Protein AF-A0A2L2YWX6-F1 (afdb_monomer)

pLDDT: mean 83.87, std 11.15, range [50.94, 94.69]

Foldseek 3Di:
DDAAPPPRDDDPDPVVSVLVVLVVVDPVCWDADPPPRDTHSDPVVSQVCCCPVVVDHPPDD

Radius of gyration: 14.0 Å; Cα contacts (8 Å, |Δi|>4): 62; chains: 1; bounding box: 31×22×36 Å

Nearest PDB structures (foldseek):
  1a1l-assembly1_A  TM=6.219E-01  e=4.464E-03  Mus musculus
  8ssu-assembly1_A  TM=6.631E-01  e=1.675E-02  Homo sapiens
  5kkq-assembly2_D  TM=7.809E-01  e=4.138E-02  Homo sapiens
  5yj3-assembly1_C  TM=4.383E-01  e=1.925E-02  Homo sapiens
  8yvb-assembly1_A  TM=4.914E-01  e=2.903E-01  Caenorhabditis elegans

Organism: Parasteatoda tepidariorum (NCBI:txid114398)

InterPro domains:
  IPR013087 Zinc finger C2H2-type [PF00096] (31-54)
  IPR013087 Zinc finger C2H2-type [PS00028] (4-24)
  IPR013087 Zinc finger C2H2-type [PS00028] (33-54)
  IPR013087 Zinc finger C2H2-type [PS50157] (2-29)
  IPR013087 Zinc finger C2H2-type [PS50157] (31-54)
  IPR013087 Zinc finger C2H2-type [SM00355] (2-24)
  IPR013087 Zinc finger C2H2-type [SM00355] (31-54)
  IPR036236 Zinc finger C2H2 superfamily [SSF57667] (2-52)

Sequence (61 aa):
LFQCEICGRCFSSNQRKKTHMETHLDVRNLFTCSLCGKTFTRKDTLQLHMKIVHRVVPITF

Solvent-accessible surface area (backbone atoms only — not comparable to full-atom values): 3859 Å² total; per-residue (Å²): 124,31,63,36,90,86,79,66,51,75,25,96,38,64,69,58,35,56,63,51,50,54,74,72,60,52,82,83,73,45,39,61,40,90,87,77,67,52,73,26,87,40,65,68,59,40,46,50,44,32,42,73,77,72,67,38,78,78,81,79,128

Structure (mmCIF, N/CA/C/O backbone):
data_AF-A0A2L2YWX6-F1
#
_entry.id   AF-A0A2L2YWX6-F1
#
loop_
_atom_site.group_PDB
_atom_site.id
_atom_site.type_symbol
_atom_site.label_atom_id
_atom_site.label_alt_id
_atom_site.label_comp_id
_atom_site.label_asym_id
_atom_site.label_entity_id
_atom_site.label_seq_id
_atom_site.pdbx_PDB_ins_code
_atom_site.Cartn_x
_atom_site.Cartn_y
_atom_site.Cartn_z
_atom_site.occupancy
_atom_site.B_iso_or_equiv
_atom_site.auth_seq_id
_atom_site.auth_comp_id
_atom_site.auth_asym_id
_atom_site.auth_atom_id
_atom_site.pdbx_PDB_model_num
ATOM 1 N N . LEU A 1 1 ? -5.465 3.047 21.858 1.00 80.81 1 LEU A N 1
ATOM 2 C CA . LEU A 1 1 ? -5.560 2.193 20.649 1.00 80.81 1 LEU A CA 1
ATOM 3 C C . LEU A 1 1 ? -6.478 2.887 19.658 1.00 80.81 1 LEU A C 1
ATOM 5 O O . LEU A 1 1 ? -7.511 3.385 20.081 1.00 80.81 1 LEU A O 1
ATOM 9 N N . PHE A 1 2 ? -6.102 2.968 18.383 1.00 91.12 2 PHE A N 1
ATOM 10 C CA . PHE A 1 2 ? -6.952 3.562 17.347 1.00 91.12 2 PHE A CA 1
ATOM 11 C C . PHE A 1 2 ? -7.618 2.435 16.565 1.00 91.12 2 PHE A C 1
ATOM 13 O O . PHE A 1 2 ? -6.943 1.745 15.804 1.00 91.12 2 PHE A O 1
ATOM 20 N N . GLN A 1 3 ? -8.909 2.209 16.798 1.00 92.62 3 GLN A N 1
ATOM 21 C CA . GLN A 1 3 ? -9.650 1.097 16.204 1.00 92.62 3 GLN A CA 1
ATOM 22 C C . GLN A 1 3 ? -10.270 1.502 14.864 1.00 92.62 3 GLN A C 1
ATOM 24 O O . GLN A 1 3 ? -10.849 2.584 14.743 1.00 92.62 3 GLN A O 1
ATOM 29 N N . CYS A 1 4 ? -10.132 0.648 13.852 1.00 90.06 4 CYS A N 1
ATOM 30 C CA . CYS A 1 4 ? -10.872 0.760 12.603 1.00 90.06 4 CYS A CA 1
ATOM 31 C C . CYS A 1 4 ? -12.339 0.396 12.837 1.00 90.06 4 CYS A C 1
ATOM 33 O O . CYS A 1 4 ? -12.631 -0.679 13.351 1.00 90.06 4 CYS A O 1
ATOM 35 N N . GLU A 1 5 ? -13.251 1.270 12.430 1.00 86.12 5 GLU A N 1
ATOM 36 C CA . GLU A 1 5 ? -14.696 1.083 12.624 1.00 86.12 5 GLU A CA 1
ATOM 37 C C . GLU A 1 5 ? -15.308 0.107 11.610 1.00 86.12 5 GLU A C 1
ATOM 39 O O . GLU A 1 5 ? -16.420 -0.361 11.810 1.00 86.12 5 GLU A O 1
ATOM 44 N N . ILE A 1 6 ? -14.569 -0.2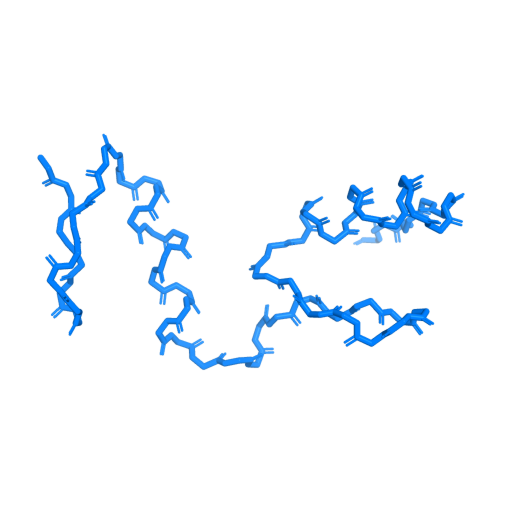44 10.552 1.00 86.12 6 ILE A N 1
ATOM 45 C CA . ILE A 1 6 ? -15.039 -1.151 9.495 1.00 86.12 6 ILE A CA 1
ATOM 46 C C . ILE A 1 6 ? -14.658 -2.604 9.798 1.00 86.12 6 ILE A C 1
ATOM 48 O O . ILE A 1 6 ? -15.485 -3.499 9.675 1.00 86.12 6 ILE A O 1
ATOM 52 N N . CYS A 1 7 ? -13.408 -2.859 10.198 1.00 89.19 7 CYS A N 1
ATOM 53 C CA . CYS A 1 7 ? -12.908 -4.221 10.434 1.00 89.19 7 CYS A CA 1
ATOM 54 C C . CYS A 1 7 ? -12.464 -4.495 11.878 1.00 89.19 7 CYS A C 1
ATOM 56 O O . CYS A 1 7 ? -11.948 -5.570 12.173 1.00 89.19 7 CYS A O 1
ATOM 58 N N . GLY A 1 8 ? -12.592 -3.519 12.781 1.00 89.00 8 GLY A N 1
ATOM 59 C CA . GLY A 1 8 ? -12.243 -3.676 14.195 1.00 89.00 8 GLY A CA 1
ATOM 60 C C . GLY A 1 8 ? -10.742 -3.729 14.499 1.00 89.00 8 GLY A C 1
ATOM 61 O O . GLY A 1 8 ? -10.368 -3.877 15.660 1.00 89.00 8 GLY A O 1
ATOM 62 N N . ARG A 1 9 ? -9.859 -3.593 13.499 1.00 91.62 9 ARG A N 1
ATOM 63 C CA . ARG A 1 9 ? -8.402 -3.685 13.683 1.00 91.62 9 ARG A CA 1
ATOM 64 C C . ARG A 1 9 ? -7.850 -2.505 14.483 1.00 91.62 9 ARG A C 1
ATOM 66 O O . ARG A 1 9 ? -8.190 -1.352 14.221 1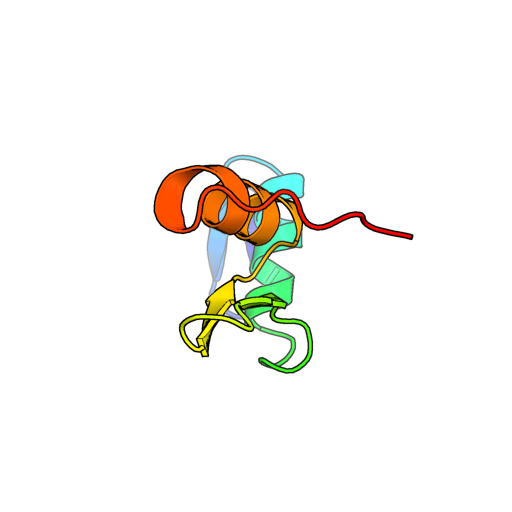.00 91.62 9 ARG A O 1
ATOM 73 N N . CYS A 1 10 ? -6.945 -2.785 15.417 1.00 93.81 10 CYS A N 1
ATOM 74 C CA . CYS A 1 10 ? -6.327 -1.773 16.270 1.00 93.81 10 CYS A CA 1
ATOM 75 C C . CYS A 1 10 ? -4.956 -1.323 15.755 1.00 93.81 10 CYS A C 1
ATOM 77 O O . CYS A 1 10 ? -4.117 -2.137 15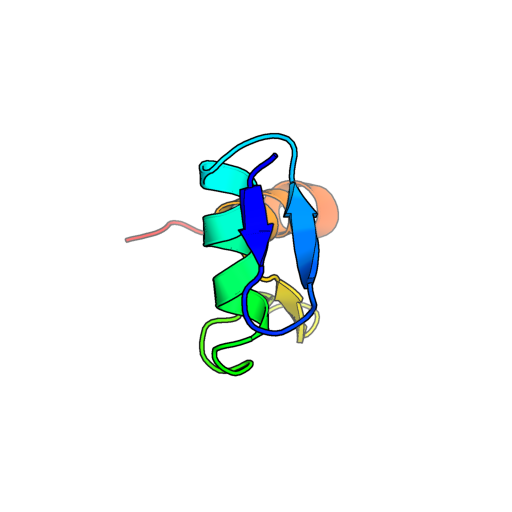.372 1.00 93.81 10 CYS A O 1
ATOM 79 N N . PHE A 1 11 ? -4.705 -0.017 15.827 1.00 94.19 11 PHE A N 1
ATOM 80 C CA . PHE A 1 11 ? -3.447 0.605 15.433 1.00 94.19 11 PHE A CA 1
ATOM 81 C C . PHE A 1 11 ? -2.801 1.357 16.596 1.00 94.19 11 PHE A C 1
ATOM 83 O O . PHE A 1 11 ? -3.475 1.894 17.482 1.00 94.19 11 PHE A O 1
ATOM 90 N N . SER A 1 12 ? -1.469 1.427 16.555 1.00 93.94 12 SER A N 1
ATOM 91 C CA . SER A 1 12 ? -0.651 2.134 17.544 1.00 93.94 12 SER A CA 1
ATOM 92 C C . SER A 1 12 ? -0.682 3.658 17.386 1.00 93.94 12 SER A C 1
ATOM 94 O O . SER A 1 12 ? -0.263 4.368 18.291 1.00 93.94 12 SER A O 1
ATOM 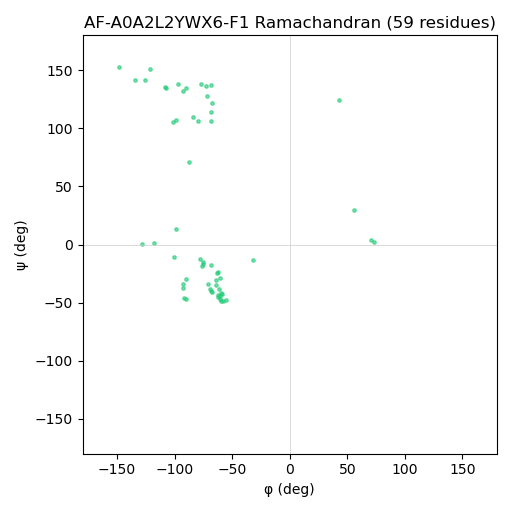96 N N . SER A 1 13 ? -1.162 4.181 16.252 1.00 94.69 13 SER A N 1
ATOM 97 C CA . SER A 1 13 ? -1.278 5.621 16.011 1.00 94.69 13 SER A CA 1
ATOM 98 C C . SER A 1 13 ? -2.469 5.964 15.117 1.00 94.69 13 SER A C 1
ATOM 100 O O . SER A 1 13 ? -2.879 5.161 14.272 1.00 94.69 13 SER A O 1
ATOM 102 N N . ASN A 1 14 ? -2.995 7.184 15.276 1.00 91.06 14 ASN A N 1
ATOM 103 C CA . ASN A 1 14 ? -4.100 7.682 14.458 1.00 91.06 14 ASN A CA 1
ATOM 104 C C . ASN A 1 14 ? -3.715 7.751 12.974 1.00 91.06 14 ASN A C 1
ATOM 106 O O . ASN A 1 14 ? -4.506 7.389 12.111 1.00 91.06 14 ASN A O 1
ATOM 110 N N . GLN A 1 15 ? -2.469 8.139 12.677 1.00 89.81 15 GLN A N 1
ATOM 111 C CA . GLN A 1 15 ? -1.956 8.185 11.306 1.00 89.81 15 GLN A CA 1
ATOM 112 C C . GLN A 1 15 ? -2.025 6.810 10.629 1.00 89.81 15 GLN A C 1
ATOM 114 O O . GLN A 1 15 ? -2.449 6.719 9.481 1.00 89.81 15 GLN A O 1
ATOM 119 N N . ARG A 1 16 ? -1.669 5.736 11.352 1.00 89.94 16 ARG A N 1
ATOM 120 C CA . ARG A 1 16 ? -1.754 4.360 10.839 1.00 89.94 16 ARG A CA 1
ATOM 121 C C . ARG A 1 16 ? -3.202 3.916 10.622 1.00 89.94 16 ARG A C 1
ATOM 123 O O . ARG A 1 16 ? -3.476 3.311 9.588 1.00 89.94 16 ARG A O 1
ATOM 130 N N . LYS A 1 17 ? -4.126 4.254 11.538 1.00 91.44 17 LYS A N 1
ATOM 131 C CA . LYS A 1 17 ? -5.574 4.039 11.329 1.00 91.44 17 LYS A CA 1
ATOM 132 C C . LYS A 1 17 ? -6.033 4.768 10.062 1.00 91.44 17 LYS A C 1
ATOM 134 O O . LYS A 1 17 ? -6.660 4.149 9.215 1.00 91.44 17 LYS A O 1
ATOM 139 N N . LYS A 1 18 ? -5.681 6.047 9.898 1.00 86.62 18 LYS A N 1
ATOM 140 C CA . LYS A 1 18 ? -6.099 6.875 8.757 1.00 86.62 18 LYS A CA 1
ATOM 141 C C . LYS A 1 18 ? -5.636 6.300 7.415 1.00 86.62 18 LYS A C 1
ATOM 143 O O . LYS A 1 18 ? -6.467 6.111 6.539 1.00 86.62 18 LYS A O 1
ATOM 148 N N . THR A 1 19 ? -4.359 5.929 7.287 1.00 84.75 19 THR A N 1
ATOM 149 C CA . THR A 1 19 ? -3.844 5.265 6.069 1.00 84.75 19 THR A CA 1
ATOM 150 C C . THR A 1 19 ? -4.480 3.898 5.833 1.00 84.75 19 THR A C 1
ATOM 152 O O . THR A 1 19 ? -4.628 3.451 4.706 1.00 84.75 19 THR A O 1
ATOM 155 N N . HIS A 1 20 ? -4.863 3.196 6.900 1.00 86.75 20 HIS A N 1
ATOM 156 C CA . HIS A 1 20 ? -5.580 1.936 6.762 1.00 86.75 20 HIS A CA 1
ATOM 157 C C . HIS A 1 20 ? -7.019 2.136 6.263 1.00 86.75 20 HIS A C 1
ATOM 159 O O . HIS A 1 20 ? -7.491 1.313 5.484 1.00 86.75 20 HIS A O 1
ATOM 165 N N . MET A 1 21 ? -7.704 3.224 6.630 1.00 84.56 21 MET A N 1
ATOM 166 C CA . MET A 1 21 ? -9.057 3.509 6.126 1.00 84.56 21 MET A CA 1
ATOM 167 C C . MET A 1 21 ? -9.094 3.661 4.596 1.00 84.56 21 MET A C 1
ATOM 169 O O . MET A 1 21 ? -10.090 3.296 3.978 1.00 84.56 21 MET A O 1
ATOM 173 N N . GLU A 1 22 ? -7.996 4.099 3.970 1.00 78.69 22 GLU A N 1
ATOM 174 C CA . GLU A 1 22 ? -7.854 4.162 2.504 1.00 78.69 22 GLU A CA 1
ATOM 175 C C . GLU A 1 22 ? -7.946 2.774 1.846 1.00 78.69 22 GLU A C 1
ATOM 177 O O . GLU A 1 22 ? -8.334 2.666 0.691 1.00 78.69 22 GLU A O 1
ATOM 182 N N . THR A 1 23 ? -7.654 1.695 2.585 1.00 77.12 23 THR A N 1
ATOM 183 C CA . THR A 1 23 ? -7.807 0.312 2.090 1.00 77.12 23 THR A CA 1
ATOM 184 C C . THR A 1 23 ? -9.259 -0.166 2.064 1.00 77.12 23 THR A C 1
ATOM 186 O O . THR A 1 23 ? -9.565 -1.130 1.369 1.00 77.12 23 THR A O 1
ATOM 189 N N . HIS A 1 24 ? -10.149 0.497 2.808 1.00 80.88 24 HIS A N 1
ATOM 190 C CA . HIS A 1 24 ? -11.585 0.224 2.782 1.00 80.88 24 HIS A CA 1
ATOM 191 C C . HIS A 1 24 ? -12.318 1.069 1.735 1.00 80.88 24 HIS A C 1
ATOM 193 O O . HIS A 1 24 ? -13.325 0.630 1.191 1.00 80.88 24 HIS A O 1
ATOM 199 N N . LEU A 1 25 ? -11.810 2.268 1.446 1.00 71.81 25 LEU A N 1
ATOM 200 C CA . LEU A 1 25 ? -12.346 3.177 0.436 1.00 71.81 25 LEU A CA 1
ATOM 201 C C . LEU A 1 25 ? -11.733 2.854 -0.928 1.00 71.81 25 LEU A C 1
ATOM 203 O O . LEU A 1 25 ? -10.904 3.611 -1.412 1.00 71.81 25 LEU A O 1
ATOM 207 N N . ASP A 1 26 ? -12.143 1.710 -1.476 1.00 59.03 26 ASP A N 1
ATOM 208 C CA . ASP A 1 26 ? -12.040 1.267 -2.871 1.00 59.03 26 ASP A CA 1
ATOM 209 C C . ASP A 1 26 ? -10.706 1.535 -3.612 1.00 59.03 26 ASP A C 1
ATOM 211 O O . ASP A 1 26 ? -10.261 2.663 -3.803 1.00 59.03 26 ASP A O 1
ATOM 215 N N . VAL A 1 27 ? -10.122 0.453 -4.134 1.00 58.25 27 VAL A N 1
ATOM 216 C CA . VAL A 1 27 ? -8.926 0.252 -4.995 1.00 58.25 27 VAL A CA 1
ATOM 217 C C . VAL A 1 27 ? -8.573 1.373 -6.010 1.00 58.25 27 VAL A C 1
ATOM 219 O O . VAL A 1 27 ? -7.465 1.417 -6.543 1.00 58.25 27 VAL A O 1
ATOM 222 N N . ARG A 1 28 ? -9.478 2.315 -6.266 1.00 57.22 28 ARG A N 1
ATOM 223 C CA . ARG A 1 28 ? -9.378 3.445 -7.193 1.00 57.22 28 ARG A CA 1
ATOM 224 C C . ARG A 1 28 ? -8.276 4.468 -6.865 1.00 57.22 28 ARG A C 1
ATOM 226 O O . ARG A 1 28 ? -7.796 5.120 -7.784 1.00 57.22 28 ARG A O 1
ATOM 233 N N . ASN A 1 29 ? -7.837 4.589 -5.609 1.00 58.31 29 ASN A N 1
ATOM 234 C CA . ASN A 1 29 ? -6.737 5.493 -5.216 1.00 58.31 29 ASN A CA 1
ATOM 235 C C . ASN A 1 29 ? -5.382 4.793 -5.063 1.00 58.31 29 ASN A C 1
ATOM 237 O O . ASN A 1 29 ? -4.450 5.350 -4.479 1.00 58.31 29 ASN A O 1
ATOM 241 N N . LEU A 1 30 ? -5.256 3.559 -5.550 1.00 78.19 30 LEU A N 1
ATOM 242 C CA . LEU A 1 30 ? -3.973 2.888 -5.511 1.00 78.19 30 LEU A CA 1
ATOM 243 C C . LEU A 1 30 ? -3.041 3.421 -6.604 1.00 78.19 30 LEU A C 1
ATOM 245 O O . LEU A 1 30 ? -3.407 3.608 -7.763 1.00 78.19 30 LEU A O 1
ATOM 249 N N . PHE A 1 31 ? -1.786 3.611 -6.229 1.00 84.81 31 PHE A N 1
ATOM 250 C CA . PHE A 1 31 ? -0.724 4.039 -7.118 1.00 84.81 31 PHE A CA 1
ATOM 251 C C . PHE A 1 31 ? -0.168 2.813 -7.834 1.00 84.81 31 PHE A C 1
ATOM 253 O O . PHE A 1 31 ? 0.478 1.963 -7.219 1.00 84.81 31 PHE A O 1
ATOM 260 N N . THR A 1 32 ? -0.431 2.703 -9.133 1.00 87.50 32 THR A N 1
ATOM 261 C CA . THR A 1 32 ? 0.036 1.569 -9.937 1.00 87.50 32 THR A CA 1
ATOM 262 C C . THR A 1 32 ? 1.373 1.894 -10.591 1.00 87.50 32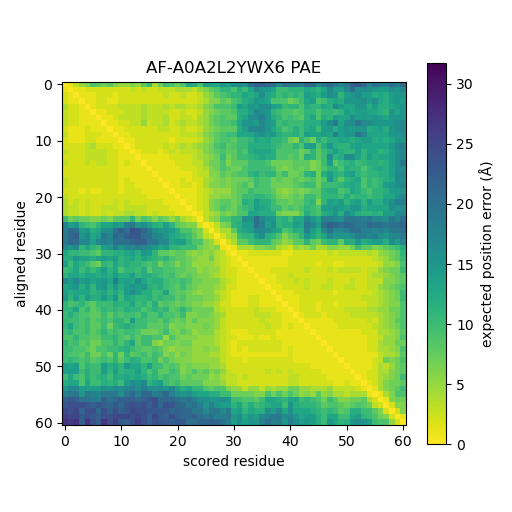 THR A C 1
ATOM 264 O O . THR A 1 32 ? 1.549 2.954 -11.188 1.00 87.50 32 THR A O 1
ATOM 267 N N . CYS A 1 33 ? 2.332 0.977 -10.476 1.00 90.12 33 CYS A N 1
ATOM 268 C CA . CYS A 1 33 ? 3.593 1.054 -11.195 1.00 90.12 33 CYS A CA 1
ATOM 269 C C . CYS A 1 33 ? 3.347 0.859 -12.692 1.00 90.12 33 CYS A C 1
ATOM 271 O O . CYS A 1 33 ? 2.862 -0.190 -13.111 1.00 90.12 33 CYS A O 1
ATOM 273 N N . SER A 1 34 ? 3.736 1.840 -13.504 1.00 87.94 34 SER A N 1
ATOM 274 C CA . SER A 1 34 ? 3.597 1.779 -14.963 1.00 87.94 34 SER A CA 1
ATOM 275 C C . SER A 1 34 ? 4.513 0.748 -15.632 1.00 87.94 34 SER A C 1
ATOM 277 O O . SER A 1 34 ? 4.260 0.376 -16.771 1.00 87.94 34 SER A O 1
ATOM 279 N N . LEU A 1 35 ? 5.561 0.277 -14.946 1.00 89.81 35 LEU A N 1
ATOM 280 C CA . LEU A 1 35 ? 6.547 -0.651 -15.513 1.00 89.81 35 LEU A CA 1
ATOM 281 C C . LEU A 1 35 ? 6.221 -2.124 -15.248 1.00 89.81 35 LEU A C 1
ATOM 283 O O . LEU A 1 35 ? 6.530 -2.972 -16.077 1.00 89.81 35 LEU A O 1
ATOM 287 N N . CYS A 1 36 ? 5.619 -2.444 -14.100 1.00 93.00 36 CYS A N 1
ATOM 288 C CA . CYS A 1 36 ? 5.309 -3.831 -13.728 1.00 93.00 36 CYS A CA 1
ATOM 289 C C . CYS A 1 36 ? 3.851 -4.069 -13.315 1.00 93.00 36 CYS A C 1
ATOM 291 O O . CYS A 1 36 ? 3.506 -5.182 -12.931 1.00 93.00 36 CYS A O 1
ATOM 293 N N . GLY A 1 37 ? 2.998 -3.040 -13.337 1.00 87.25 37 GLY A N 1
ATOM 294 C CA . GLY A 1 37 ? 1.583 -3.150 -12.970 1.00 87.25 37 GLY A CA 1
ATOM 295 C C . GLY A 1 37 ? 1.326 -3.368 -11.476 1.00 87.25 37 GLY A C 1
ATOM 296 O O . GLY A 1 37 ? 0.182 -3.547 -11.072 1.00 87.25 37 GLY A O 1
ATOM 297 N N . LYS A 1 38 ? 2.368 -3.355 -10.633 1.00 88.62 38 LYS A N 1
ATOM 298 C CA . LYS A 1 38 ? 2.233 -3.580 -9.190 1.00 88.62 38 LYS A CA 1
ATOM 299 C C . LYS A 1 38 ? 1.586 -2.377 -8.510 1.00 88.62 38 LYS A C 1
ATOM 301 O O . LYS A 1 38 ? 1.945 -1.232 -8.782 1.00 88.62 38 LYS A O 1
ATOM 306 N N . THR A 1 39 ? 0.656 -2.648 -7.609 1.00 87.38 39 THR A N 1
ATOM 307 C CA . THR A 1 39 ? -0.236 -1.637 -7.044 1.00 87.38 39 THR A CA 1
ATOM 308 C C . THR A 1 39 ? 0.122 -1.327 -5.589 1.00 87.38 39 THR A C 1
ATOM 310 O O . THR A 1 39 ? 0.372 -2.236 -4.797 1.00 87.38 39 THR A O 1
ATOM 313 N N . PHE A 1 40 ? 0.157 -0.044 -5.226 1.00 86.50 40 PHE A N 1
ATOM 314 C CA . PHE A 1 40 ? 0.567 0.436 -3.904 1.00 86.50 40 PHE A CA 1
ATOM 315 C C . PHE A 1 40 ? -0.507 1.329 -3.289 1.00 86.50 40 PHE A C 1
ATOM 317 O O . PHE A 1 40 ? -1.095 2.164 -3.966 1.00 86.50 40 PHE A O 1
ATOM 324 N N . THR A 1 41 ? -0.724 1.218 -1.980 1.00 81.12 41 THR A N 1
ATOM 325 C CA . THR A 1 41 ? -1.694 2.058 -1.254 1.00 81.12 41 THR A CA 1
ATOM 326 C C . THR A 1 41 ? -1.207 3.482 -1.016 1.00 81.12 41 THR A C 1
ATOM 328 O O . THR A 1 41 ? -2.007 4.356 -0.709 1.00 81.12 41 THR A O 1
ATOM 331 N N . ARG A 1 42 ? 0.099 3.740 -1.158 1.00 82.19 42 ARG A N 1
ATOM 332 C CA . ARG A 1 42 ? 0.705 5.048 -0.894 1.00 82.19 42 ARG A CA 1
ATOM 333 C C . ARG A 1 42 ? 1.671 5.463 -1.999 1.00 82.19 42 ARG A C 1
ATOM 335 O O . ARG A 1 42 ? 2.457 4.647 -2.489 1.00 82.19 42 ARG A O 1
ATOM 342 N N . LYS A 1 43 ? 1.664 6.759 -2.324 1.00 84.94 43 LYS A N 1
ATOM 343 C CA . LYS A 1 43 ? 2.497 7.369 -3.375 1.00 84.94 43 LYS A CA 1
ATOM 344 C C . LYS A 1 43 ? 3.992 7.237 -3.093 1.00 84.94 43 LYS A C 1
ATOM 346 O O . LYS A 1 43 ? 4.760 6.892 -3.984 1.00 84.94 43 LYS A O 1
ATOM 351 N N . ASP A 1 44 ? 4.400 7.474 -1.851 1.00 87.62 44 ASP A N 1
ATOM 352 C CA . ASP A 1 44 ? 5.799 7.389 -1.422 1.00 87.62 44 ASP A CA 1
ATOM 353 C C . ASP A 1 44 ? 6.353 5.961 -1.534 1.00 87.62 44 ASP A C 1
ATOM 355 O O . ASP A 1 44 ? 7.503 5.751 -1.916 1.00 87.62 44 ASP A O 1
ATOM 359 N N . THR A 1 45 ? 5.502 4.967 -1.281 1.00 90.31 45 THR A N 1
ATOM 360 C CA . THR A 1 45 ? 5.852 3.554 -1.424 1.00 90.31 45 THR A CA 1
ATOM 361 C C . THR A 1 45 ? 6.048 3.193 -2.898 1.00 90.31 45 THR A C 1
ATOM 363 O O . THR A 1 45 ? 7.017 2.505 -3.225 1.00 90.31 45 THR A O 1
ATOM 366 N N . LEU A 1 46 ? 5.207 3.714 -3.804 1.00 90.88 46 LEU A N 1
ATOM 367 C CA . LEU A 1 46 ? 5.436 3.590 -5.248 1.00 90.88 46 LEU A CA 1
ATOM 368 C C . LEU A 1 46 ? 6.741 4.287 -5.670 1.00 90.88 46 LEU A C 1
ATOM 370 O O . LEU A 1 46 ? 7.521 3.706 -6.416 1.00 90.88 46 LEU A O 1
ATOM 374 N N . GLN A 1 47 ? 7.013 5.507 -5.198 1.00 90.50 47 GLN A N 1
ATOM 375 C CA . GLN A 1 47 ? 8.245 6.230 -5.545 1.00 90.50 47 GLN A CA 1
ATOM 376 C C . GLN A 1 47 ? 9.502 5.477 -5.102 1.00 90.50 47 GLN A C 1
ATOM 378 O O . GLN A 1 47 ? 10.451 5.352 -5.877 1.00 90.50 47 GLN A O 1
ATOM 383 N N . LEU A 1 48 ? 9.499 4.935 -3.880 1.00 91.81 48 LEU A N 1
ATOM 384 C CA . LEU A 1 48 ? 10.591 4.100 -3.393 1.00 91.81 48 LEU A CA 1
ATOM 385 C C . LEU A 1 48 ? 10.752 2.856 -4.269 1.00 91.81 48 LEU A C 1
ATOM 387 O O . LEU A 1 48 ? 11.865 2.557 -4.692 1.00 91.81 48 LEU A O 1
ATOM 391 N N . HIS A 1 49 ? 9.650 2.169 -4.585 1.00 93.00 49 HIS A N 1
ATOM 392 C CA . HIS A 1 49 ? 9.654 1.019 -5.486 1.00 93.00 49 HIS A CA 1
ATOM 393 C C . HIS A 1 49 ? 10.271 1.361 -6.850 1.00 93.00 49 HIS A C 1
ATOM 395 O O . HIS A 1 49 ? 11.163 0.647 -7.306 1.00 93.00 49 HIS A O 1
ATOM 401 N N . MET A 1 50 ? 9.866 2.473 -7.465 1.00 92.31 50 MET A N 1
ATOM 402 C CA . MET A 1 50 ? 10.419 2.929 -8.742 1.00 92.31 50 MET A CA 1
ATOM 403 C C . MET A 1 50 ? 11.928 3.180 -8.642 1.00 92.31 50 MET A C 1
ATOM 405 O O . MET A 1 50 ? 12.680 2.731 -9.507 1.00 92.31 50 MET A O 1
ATOM 409 N N . LYS A 1 51 ? 12.393 3.792 -7.545 1.00 91.56 5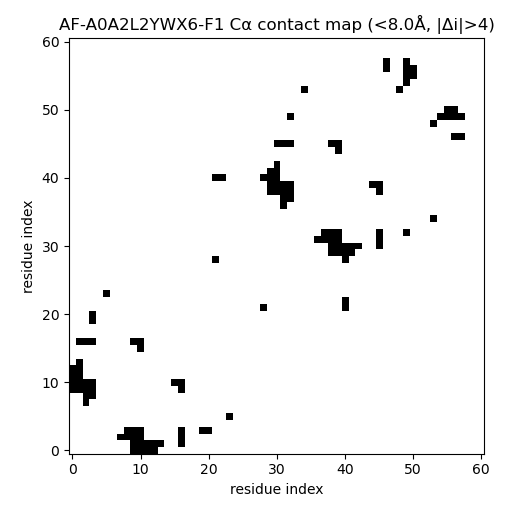1 LYS A N 1
ATOM 410 C CA . LYS A 1 51 ? 13.814 4.090 -7.320 1.00 91.56 51 LYS A CA 1
ATOM 411 C C . LYS A 1 51 ? 14.668 2.844 -7.071 1.00 91.56 51 LYS A C 1
ATOM 413 O O . LYS A 1 51 ? 15.803 2.801 -7.532 1.00 91.56 51 LYS A O 1
ATOM 418 N N . ILE A 1 52 ? 14.171 1.847 -6.340 1.00 93.56 52 ILE A N 1
ATOM 419 C CA . ILE A 1 52 ? 14.982 0.676 -5.955 1.00 93.56 52 ILE A CA 1
ATOM 420 C C . ILE A 1 52 ? 14.864 -0.487 -6.943 1.00 93.56 52 ILE A C 1
ATOM 422 O O . ILE A 1 52 ? 15.856 -1.160 -7.204 1.00 93.56 52 ILE A O 1
ATOM 426 N N . VAL A 1 53 ? 13.669 -0.723 -7.497 1.00 94.19 53 VAL A N 1
ATOM 427 C CA . VAL A 1 53 ? 13.393 -1.873 -8.375 1.00 94.19 53 VAL A CA 1
ATOM 428 C C . VAL A 1 53 ? 13.671 -1.520 -9.825 1.00 94.19 53 VAL A C 1
ATOM 430 O O . VAL A 1 53 ? 14.338 -2.272 -10.528 1.00 94.19 53 VAL A O 1
ATOM 433 N N . HIS A 1 54 ? 13.186 -0.361 -10.265 1.00 91.94 54 HIS A N 1
ATOM 434 C CA . HIS A 1 54 ? 13.325 0.075 -11.652 1.00 91.94 54 HIS A CA 1
ATOM 435 C C . HIS A 1 54 ? 14.459 1.086 -11.852 1.00 91.94 54 HIS A C 1
ATOM 437 O O . HIS A 1 54 ? 14.833 1.355 -12.988 1.00 91.94 54 HIS A O 1
A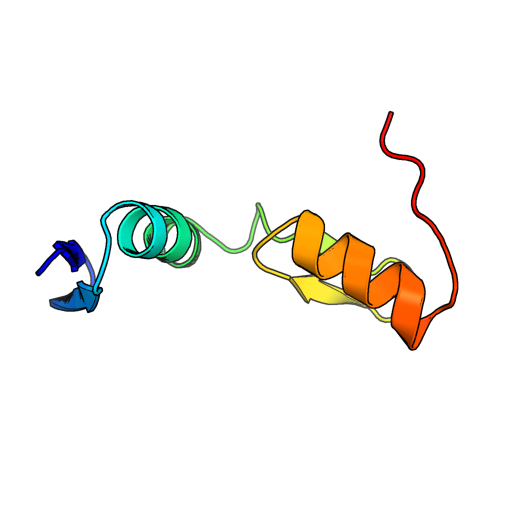TOM 443 N N . ARG A 1 55 ? 15.031 1.624 -10.762 1.00 89.81 55 ARG A N 1
ATOM 444 C CA . ARG A 1 55 ? 16.038 2.703 -10.784 1.00 89.81 55 ARG A CA 1
ATOM 445 C C . ARG A 1 55 ? 15.565 3.950 -11.537 1.00 89.81 55 ARG A C 1
ATOM 447 O O . ARG A 1 55 ? 16.371 4.702 -12.073 1.00 89.81 55 ARG A O 1
ATOM 454 N N . VAL A 1 56 ? 14.253 4.188 -11.528 1.00 81.69 56 VAL A N 1
ATOM 455 C CA . VAL A 1 56 ? 13.601 5.356 -12.129 1.00 81.69 56 VAL A CA 1
ATOM 456 C C . VAL A 1 56 ? 13.132 6.276 -11.010 1.00 81.69 56 VAL A C 1
ATOM 458 O O . VAL A 1 56 ? 12.538 5.818 -10.035 1.00 81.69 56 VAL A O 1
ATOM 461 N N . VAL A 1 57 ? 13.378 7.579 -11.139 1.00 74.50 57 VAL A N 1
ATOM 462 C CA . VAL A 1 57 ? 12.817 8.591 -10.235 1.00 74.50 57 VAL A CA 1
ATOM 463 C C . VAL A 1 57 ? 11.595 9.194 -10.923 1.00 74.50 57 VAL A C 1
ATOM 465 O O . VAL A 1 57 ? 11.764 9.934 -11.891 1.00 74.50 57 VAL A O 1
ATOM 468 N N . PRO A 1 58 ? 10.362 8.890 -10.477 1.00 64.56 58 PRO A N 1
ATOM 469 C CA . PRO A 1 58 ? 9.186 9.548 -11.020 1.00 64.56 58 PRO A CA 1
ATOM 470 C C . PRO A 1 58 ? 9.225 11.013 -10.588 1.00 64.56 58 PRO A C 1
ATOM 472 O O . PRO A 1 58 ? 9.128 11.305 -9.393 1.00 64.56 58 PRO A O 1
ATOM 475 N N . ILE A 1 59 ? 9.384 11.926 -11.546 1.00 60.94 59 ILE A N 1
ATOM 476 C CA . ILE A 1 59 ? 9.219 13.361 -11.315 1.00 60.94 59 ILE A CA 1
A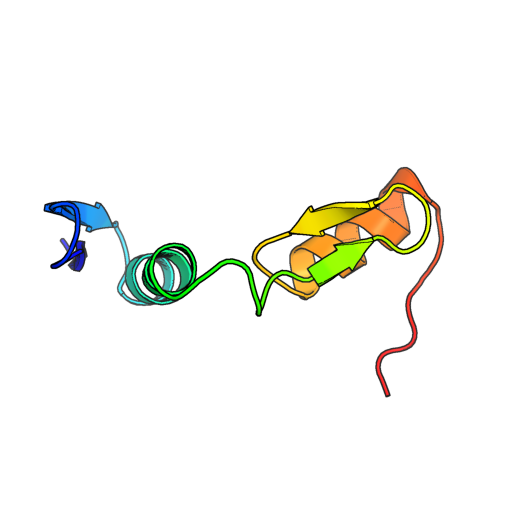TO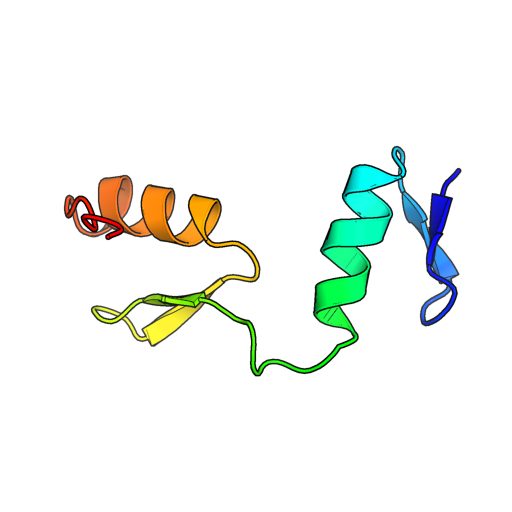M 477 C C . ILE A 1 59 ? 7.732 13.573 -11.048 1.00 60.94 59 ILE A C 1
ATOM 479 O O . ILE A 1 59 ? 6.897 13.439 -11.940 1.00 60.94 59 ILE A O 1
ATOM 483 N N . THR A 1 60 ? 7.382 13.819 -9.793 1.00 57.22 60 THR A N 1
ATOM 484 C CA . THR A 1 60 ? 6.035 14.256 -9.448 1.00 57.22 60 THR A CA 1
ATOM 485 C C . THR A 1 60 ? 5.951 15.742 -9.744 1.00 57.22 60 THR A C 1
ATOM 487 O O . THR A 1 60 ? 6.563 16.518 -9.013 1.00 57.22 60 THR A O 1
ATOM 490 N N . PHE A 1 61 ? 5.254 16.096 -10.826 1.00 50.94 61 PHE A N 1
ATOM 491 C CA . PHE A 1 61 ? 4.699 17.438 -11.001 1.00 50.94 61 PHE A CA 1
ATOM 492 C C . PHE A 1 61 ? 3.721 17.758 -9.863 1.00 50.94 61 PHE A C 1
ATOM 494 O O . PHE A 1 61 ? 3.109 16.799 -9.320 1.00 50.94 61 PHE A O 1
#

Mean predicted aligned error: 8.09 Å

Secondary structure (DSSP, 8-state):
-EE-TTT--EESSHHHHHHHHTTTS-GGG-EE-TTT--EESSHHHHHHHIIIII-------